Protein AF-A0A246J2W3-F1 (afdb_monomer)

Structure (mmCIF, N/CA/C/O backbone):
data_AF-A0A246J2W3-F1
#
_entry.id   AF-A0A246J2W3-F1
#
loop_
_atom_site.group_PDB
_atom_site.id
_atom_site.type_symbol
_atom_site.label_atom_id
_atom_site.label_alt_id
_atom_site.label_comp_id
_atom_site.label_as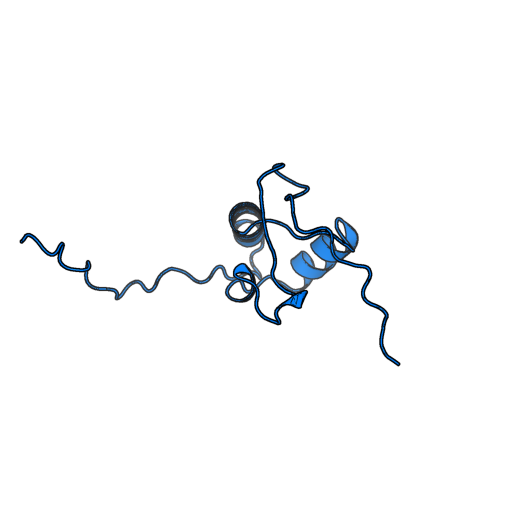ym_id
_atom_site.label_entity_id
_atom_site.label_seq_id
_atom_site.pdbx_PDB_ins_code
_atom_site.Cartn_x
_atom_site.Cartn_y
_atom_site.Cartn_z
_atom_site.occupancy
_atom_site.B_iso_or_equiv
_atom_site.auth_seq_id
_atom_site.auth_comp_id
_atom_site.auth_asym_id
_atom_site.auth_atom_id
_atom_site.pdbx_PDB_model_num
ATOM 1 N N . MET A 1 1 ? 19.260 14.203 -4.815 1.00 40.69 1 MET A N 1
ATOM 2 C CA . MET A 1 1 ? 19.753 13.208 -3.838 1.00 40.69 1 MET A CA 1
ATOM 3 C C . MET A 1 1 ? 18.851 11.989 -3.974 1.00 40.69 1 MET A C 1
ATOM 5 O O . MET A 1 1 ? 17.651 12.184 -3.819 1.00 40.69 1 MET A O 1
ATOM 9 N N . PRO A 1 2 ? 19.338 10.797 -4.362 1.00 46.00 2 PRO A N 1
ATOM 10 C CA . PRO A 1 2 ? 18.490 9.611 -4.382 1.00 46.00 2 PRO A CA 1
ATOM 11 C C . PRO A 1 2 ? 18.241 9.205 -2.928 1.00 46.00 2 PRO A C 1
ATOM 13 O O . PRO A 1 2 ? 19.185 8.902 -2.200 1.00 46.00 2 PRO A O 1
ATOM 16 N N . ALA A 1 3 ? 16.991 9.269 -2.474 1.00 50.84 3 ALA A N 1
ATOM 17 C CA . ALA A 1 3 ? 16.604 8.580 -1.254 1.00 50.84 3 ALA A CA 1
ATOM 18 C C . ALA A 1 3 ? 16.776 7.088 -1.546 1.00 50.84 3 ALA A C 1
ATOM 20 O O . ALA A 1 3 ? 16.100 6.558 -2.427 1.00 50.84 3 ALA A O 1
ATOM 21 N N . ALA A 1 4 ? 17.744 6.446 -0.893 1.00 43.84 4 ALA A N 1
ATOM 22 C CA . ALA A 1 4 ? 17.876 5.001 -0.929 1.00 43.84 4 ALA A CA 1
ATOM 23 C C . ALA A 1 4 ? 16.559 4.425 -0.400 1.00 43.84 4 ALA A C 1
ATOM 25 O O . ALA A 1 4 ? 16.265 4.547 0.787 1.00 43.84 4 ALA A O 1
ATOM 26 N N . ALA A 1 5 ? 15.726 3.909 -1.302 1.00 54.69 5 ALA A N 1
ATOM 27 C CA . ALA A 1 5 ? 14.513 3.217 -0.923 1.00 54.69 5 ALA A CA 1
ATOM 28 C C . ALA A 1 5 ? 14.944 1.976 -0.141 1.00 54.69 5 ALA A C 1
ATOM 30 O O . ALA A 1 5 ? 15.657 1.122 -0.675 1.00 54.69 5 ALA A O 1
ATOM 31 N N . THR A 1 6 ? 14.574 1.903 1.136 1.00 59.31 6 THR A N 1
ATOM 32 C CA . THR A 1 6 ? 14.622 0.646 1.880 1.00 59.31 6 THR A CA 1
ATOM 33 C C . THR A 1 6 ? 13.888 -0.401 1.039 1.00 59.31 6 THR A C 1
ATOM 35 O O . THR A 1 6 ? 12.809 -0.084 0.526 1.00 59.31 6 THR A O 1
ATOM 38 N N . PRO A 1 7 ? 14.440 -1.613 0.846 1.00 64.38 7 PRO A N 1
ATOM 39 C CA . PRO A 1 7 ? 13.733 -2.656 0.116 1.00 64.38 7 PRO A CA 1
ATOM 40 C C . PRO A 1 7 ? 12.379 -2.889 0.786 1.00 64.38 7 PRO A C 1
ATOM 42 O O . PRO A 1 7 ? 12.302 -3.183 1.980 1.00 64.38 7 PRO A O 1
ATOM 45 N N . LEU A 1 8 ? 11.317 -2.676 0.016 1.00 71.31 8 LEU A N 1
ATOM 46 C CA . LEU A 1 8 ? 9.960 -2.682 0.526 1.00 71.31 8 LEU A CA 1
ATOM 47 C C . LEU A 1 8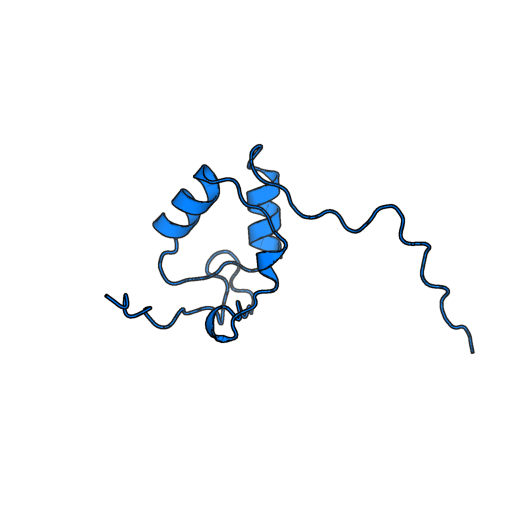 ? 9.528 -4.129 0.766 1.00 71.31 8 LEU A C 1
ATOM 49 O O . LEU A 1 8 ? 9.421 -4.911 -0.177 1.00 71.31 8 LEU A O 1
ATOM 53 N N . ASP A 1 9 ? 9.252 -4.498 2.018 1.00 75.50 9 ASP A N 1
ATOM 54 C CA . ASP A 1 9 ? 8.730 -5.832 2.321 1.00 75.50 9 ASP A CA 1
ATOM 55 C C . ASP A 1 9 ? 7.236 -5.864 1.973 1.00 75.50 9 ASP A C 1
ATOM 57 O O . ASP A 1 9 ? 6.346 -5.436 2.719 1.00 75.50 9 ASP A O 1
ATOM 61 N N . ASN A 1 10 ? 6.969 -6.320 0.755 1.00 77.56 10 ASN A N 1
ATOM 62 C CA . ASN A 1 10 ? 5.648 -6.337 0.154 1.00 77.56 10 ASN A CA 1
ATOM 63 C C . ASN A 1 10 ? 5.093 -7.751 -0.041 1.00 77.56 10 ASN A C 1
ATOM 65 O O . ASN A 1 10 ? 3.943 -7.835 -0.453 1.00 77.56 10 ASN A O 1
ATOM 69 N N . ALA A 1 11 ? 5.840 -8.804 0.327 1.00 82.62 11 ALA A N 1
ATOM 70 C CA . ALA A 1 11 ? 5.475 -10.213 0.132 1.00 82.62 11 ALA A CA 1
ATOM 71 C C . ALA A 1 11 ? 4.220 -10.630 0.916 1.00 82.62 11 ALA A C 1
ATOM 73 O O . ALA A 1 11 ? 3.477 -11.529 0.514 1.00 82.62 11 ALA A O 1
ATOM 74 N N . ALA A 1 12 ? 3.971 -9.968 2.048 1.00 86.69 12 ALA A N 1
ATOM 75 C CA . ALA A 1 12 ? 2.797 -10.196 2.874 1.00 86.69 12 ALA A CA 1
ATOM 76 C C . ALA A 1 12 ? 2.212 -8.883 3.393 1.00 86.69 12 ALA A C 1
ATOM 78 O O . ALA A 1 12 ? 2.927 -7.999 3.879 1.00 86.69 12 ALA A O 1
ATOM 79 N N . CYS A 1 13 ? 0.883 -8.795 3.347 1.00 89.19 13 CYS A N 1
ATOM 80 C CA . CYS A 1 13 ? 0.136 -7.667 3.874 1.00 89.19 13 CYS A CA 1
ATOM 81 C C . CYS A 1 13 ? 0.188 -7.661 5.414 1.00 89.19 13 CYS A C 1
ATOM 83 O O . CYS A 1 13 ? -0.337 -8.589 6.032 1.00 89.19 13 CYS A O 1
ATOM 85 N N . PRO A 1 14 ? 0.703 -6.602 6.065 1.00 88.62 14 PRO A N 1
ATOM 86 C CA . PRO A 1 14 ? 0.804 -6.541 7.526 1.00 88.62 14 PRO A CA 1
ATOM 87 C C . PRO A 1 14 ? -0.555 -6.436 8.239 1.00 88.62 14 PRO A C 1
ATOM 89 O O . PRO A 1 14 ? -0.621 -6.628 9.447 1.00 88.62 14 PRO A O 1
ATOM 92 N N . ARG A 1 15 ? -1.646 -6.134 7.515 1.00 88.62 15 ARG A N 1
ATOM 93 C CA . ARG A 1 15 ? -3.006 -6.055 8.078 1.00 88.62 15 ARG A CA 1
ATOM 94 C C . ARG A 1 15 ? -3.725 -7.401 8.122 1.00 88.62 15 ARG A C 1
ATOM 96 O O . ARG A 1 15 ? -4.413 -7.674 9.096 1.00 88.62 15 ARG A O 1
ATOM 103 N N . CYS A 1 16 ? -3.623 -8.211 7.068 1.00 92.12 16 CYS A N 1
ATOM 104 C CA . CYS A 1 16 ? -4.375 -9.470 6.970 1.00 92.12 16 CYS A CA 1
ATOM 105 C C . CYS A 1 16 ? -3.507 -10.726 6.830 1.00 92.12 16 CYS A C 1
ATOM 107 O O . CYS A 1 16 ? -4.054 -11.823 6.786 1.00 92.12 16 CYS A O 1
ATOM 109 N N . GLY A 1 17 ? -2.185 -10.587 6.708 1.00 88.88 17 GLY A N 1
ATOM 110 C CA . GLY A 1 17 ? -1.258 -11.700 6.488 1.00 88.88 17 GLY A CA 1
ATOM 111 C C . GLY A 1 17 ? -1.322 -12.324 5.089 1.00 88.88 17 GLY A C 1
ATOM 112 O O . GLY A 1 17 ? -0.598 -13.275 4.818 1.00 88.88 17 GLY A O 1
ATOM 113 N N . GLY A 1 18 ? -2.174 -11.815 4.192 1.00 86.88 18 GLY A N 1
ATOM 114 C CA . GLY A 1 18 ? -2.304 -12.334 2.831 1.00 86.88 18 GLY A CA 1
ATOM 115 C C . GLY A 1 18 ? -1.070 -12.048 1.977 1.00 86.88 18 GLY A C 1
ATOM 116 O O . GLY A 1 18 ? -0.480 -10.971 2.091 1.00 86.88 18 GLY A O 1
ATOM 117 N N . GLY A 1 19 ? -0.723 -12.992 1.099 1.00 84.69 19 GLY A N 1
ATOM 1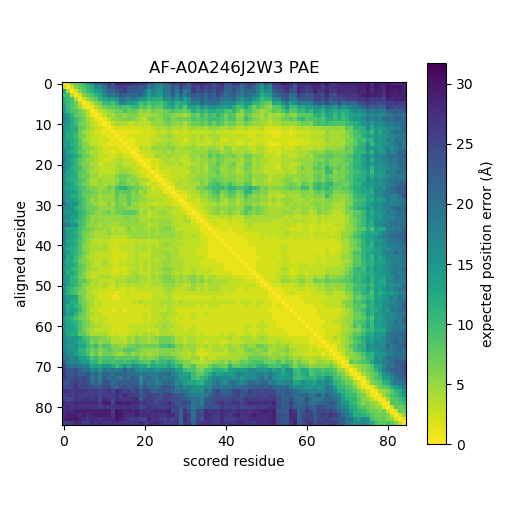18 C CA . GLY A 1 19 ? 0.318 -12.801 0.093 1.00 84.69 19 GLY A CA 1
ATOM 119 C C . GLY A 1 19 ? -0.032 -11.628 -0.818 1.00 84.69 19 GLY A C 1
ATOM 120 O O . GLY A 1 19 ? -1.143 -11.545 -1.346 1.00 84.69 19 GLY A O 1
ATOM 121 N N . PHE A 1 20 ? 0.897 -10.696 -0.961 1.00 84.75 20 PHE A N 1
ATOM 122 C CA . PHE A 1 20 ? 0.751 -9.543 -1.833 1.00 84.75 20 PHE A CA 1
ATOM 123 C C . PHE A 1 20 ? 2.080 -9.296 -2.532 1.00 84.75 20 PHE A C 1
ATOM 125 O O . PHE A 1 20 ? 3.119 -9.753 -2.076 1.00 84.75 20 PHE A O 1
ATOM 132 N N . HIS A 1 21 ? 2.038 -8.614 -3.665 1.00 83.75 21 HIS A N 1
ATOM 133 C CA . HIS A 1 21 ? 3.232 -8.098 -4.307 1.00 83.75 21 HIS A CA 1
ATOM 134 C C . HIS A 1 21 ? 2.872 -6.730 -4.851 1.00 83.75 21 HIS A C 1
ATOM 136 O O . HIS A 1 21 ? 1.958 -6.604 -5.667 1.00 83.75 21 HIS A O 1
ATOM 142 N N . CYS A 1 22 ? 3.516 -5.693 -4.320 1.00 81.06 22 CYS A N 1
ATOM 143 C CA . CYS A 1 22 ? 3.179 -4.331 -4.703 1.00 81.06 22 CYS A CA 1
ATOM 144 C C . CYS A 1 22 ? 3.695 -4.030 -6.107 1.00 81.06 22 CYS A C 1
ATOM 146 O O . CYS A 1 22 ? 3.007 -3.356 -6.846 1.00 81.06 22 CYS A O 1
ATOM 148 N N . GLY A 1 23 ? 4.868 -4.526 -6.498 1.00 80.62 23 GLY A N 1
ATOM 149 C CA . GLY A 1 23 ? 5.454 -4.217 -7.807 1.00 80.62 23 GLY A CA 1
ATOM 150 C C . GLY A 1 23 ? 5.891 -2.761 -7.993 1.00 80.62 23 GLY A C 1
ATOM 151 O O . GLY A 1 23 ? 6.140 -2.310 -9.108 1.00 80.62 23 GLY A O 1
ATOM 152 N N . VAL A 1 24 ? 6.039 -2.000 -6.900 1.00 79.56 24 VAL A N 1
ATOM 153 C CA . VAL A 1 24 ? 6.609 -0.642 -6.960 1.00 79.56 24 VAL A CA 1
ATOM 154 C C . VAL A 1 24 ? 8.026 -0.650 -7.541 1.00 79.56 24 VAL A C 1
ATOM 156 O O . VAL A 1 24 ? 8.376 0.252 -8.298 1.00 79.56 24 VAL A O 1
ATOM 159 N N . ASP A 1 25 ? 8.798 -1.702 -7.258 1.00 78.00 25 ASP A N 1
ATOM 160 C CA . ASP A 1 25 ? 10.134 -1.921 -7.815 1.00 78.00 25 ASP A CA 1
ATOM 161 C C . ASP A 1 25 ? 10.095 -2.260 -9.316 1.00 78.00 25 ASP A C 1
ATOM 163 O O . ASP A 1 25 ? 11.050 -1.980 -10.036 1.00 78.00 25 ASP A O 1
ATOM 167 N N . GLU A 1 26 ? 8.971 -2.786 -9.819 1.00 81.44 26 GLU A N 1
ATOM 168 C CA . GLU A 1 26 ? 8.721 -2.991 -11.254 1.00 81.44 26 GLU A CA 1
ATOM 169 C C . GLU A 1 26 ? 8.187 -1.732 -11.959 1.00 81.44 26 GLU A C 1
ATOM 171 O O . GLU A 1 26 ? 8.021 -1.721 -13.179 1.00 81.44 26 GLU A O 1
ATOM 176 N N . GLY A 1 27 ? 7.914 -0.659 -11.211 1.00 77.31 27 GLY A N 1
ATOM 177 C CA . GLY A 1 27 ? 7.370 0.593 -11.736 1.00 77.31 27 GLY A CA 1
ATOM 178 C C . GLY A 1 27 ? 5.849 0.603 -11.925 1.00 77.31 27 GLY A C 1
ATOM 179 O O . GLY A 1 27 ? 5.304 1.618 -12.362 1.00 77.31 27 GLY A O 1
ATOM 180 N N . TRP A 1 28 ? 5.142 -0.475 -11.571 1.00 75.88 28 TRP A N 1
ATOM 181 C CA . TRP A 1 28 ? 3.680 -0.527 -11.608 1.00 75.88 28 TRP A CA 1
ATOM 182 C C . TRP A 1 28 ? 3.120 -1.413 -10.496 1.00 75.88 28 TRP A C 1
ATOM 184 O O . TRP A 1 28 ? 3.496 -2.573 -10.372 1.00 75.88 28 TRP A O 1
ATOM 194 N N . CYS A 1 29 ? 2.156 -0.886 -9.735 1.00 79.81 29 CYS A N 1
ATOM 195 C CA . CYS A 1 29 ? 1.401 -1.673 -8.768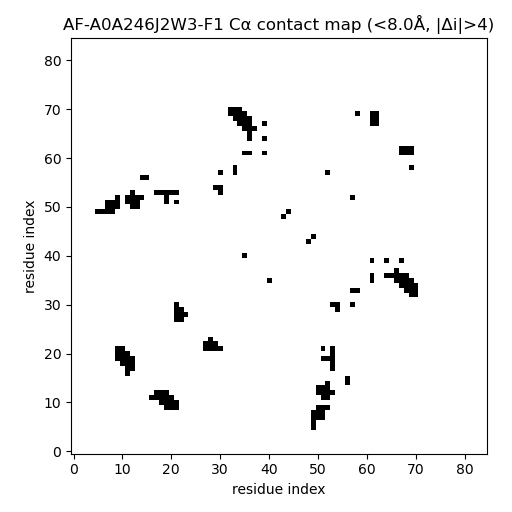 1.00 79.81 29 CYS A CA 1
ATOM 196 C C . CYS A 1 29 ? -0.055 -1.821 -9.174 1.00 79.81 29 CYS A C 1
ATOM 198 O O . CYS A 1 29 ? -0.685 -0.861 -9.612 1.00 79.81 29 CYS A O 1
ATOM 200 N N . ALA A 1 30 ? -0.650 -2.980 -8.889 1.00 75.56 30 ALA A N 1
ATOM 201 C CA . ALA A 1 30 ? -2.098 -3.143 -9.003 1.00 75.56 30 ALA A CA 1
ATOM 202 C C . ALA A 1 30 ? -2.851 -2.136 -8.105 1.00 75.56 30 ALA A C 1
ATOM 204 O O . ALA A 1 30 ? -3.970 -1.729 -8.410 1.00 75.56 30 ALA A O 1
ATOM 205 N N . CYS A 1 31 ? -2.199 -1.667 -7.033 1.00 79.12 31 CYS A N 1
ATOM 206 C CA . CYS A 1 31 ? -2.685 -0.593 -6.174 1.00 79.12 31 CYS A CA 1
ATOM 207 C C . CYS A 1 31 ? -2.770 0.788 -6.841 1.00 79.12 31 CYS A C 1
ATOM 209 O O . CYS A 1 31 ? -3.464 1.654 -6.321 1.00 79.12 31 CYS A O 1
ATOM 211 N N . PHE A 1 32 ? -2.118 1.004 -7.987 1.00 78.88 32 PHE A N 1
ATOM 212 C CA . PHE A 1 32 ? -1.999 2.311 -8.636 1.00 78.88 32 PHE A CA 1
ATOM 213 C C . PHE A 1 32 ? -3.346 2.825 -9.150 1.00 78.88 32 PHE A C 1
ATOM 215 O O . PHE A 1 32 ? -3.561 4.030 -9.241 1.00 78.88 32 PHE A O 1
ATOM 222 N N . GLY A 1 33 ? -4.278 1.914 -9.447 1.00 77.69 33 GLY A N 1
ATOM 223 C CA . GLY A 1 33 ? -5.647 2.276 -9.798 1.00 77.69 33 GLY A CA 1
ATOM 224 C C . GLY A 1 33 ? -6.428 2.897 -8.635 1.00 77.69 33 GLY A C 1
ATOM 225 O O . GLY A 1 33 ? -7.347 3.672 -8.884 1.00 77.69 33 GLY A O 1
ATOM 226 N N . LEU A 1 34 ? -6.075 2.596 -7.378 1.00 83.06 34 LEU A N 1
ATOM 227 C CA . LEU A 1 3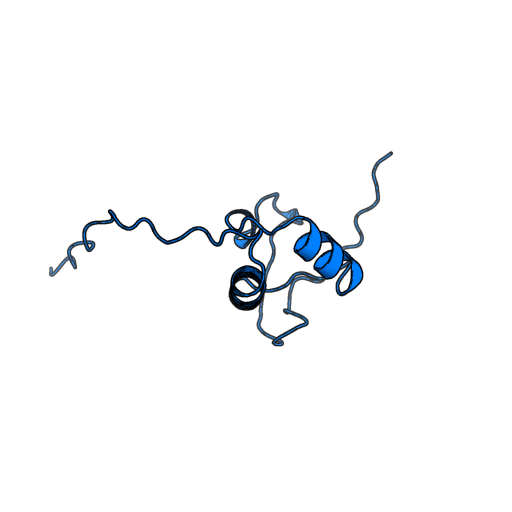4 ? -6.751 3.151 -6.204 1.00 83.06 34 LEU A CA 1
ATOM 228 C C . LEU A 1 34 ? -6.283 4.583 -5.937 1.00 83.06 34 LEU A C 1
ATOM 230 O O . LEU A 1 34 ? -5.116 4.847 -5.640 1.00 83.06 34 LEU A O 1
ATOM 234 N N . ARG A 1 35 ? -7.228 5.520 -5.960 1.00 85.69 35 ARG A N 1
ATOM 235 C CA . ARG A 1 35 ? -7.010 6.893 -5.510 1.00 85.69 35 ARG A CA 1
ATOM 236 C C . ARG A 1 35 ? -7.287 6.947 -4.014 1.00 85.69 35 ARG A C 1
ATOM 238 O O . ARG A 1 35 ? -8.433 6.965 -3.596 1.00 85.69 35 ARG A O 1
ATOM 245 N N . LEU A 1 36 ? -6.240 6.981 -3.201 1.00 87.25 36 LEU A N 1
ATOM 246 C CA . LEU A 1 36 ? -6.389 7.202 -1.761 1.00 87.25 36 LEU A CA 1
ATOM 247 C C . LEU A 1 36 ? -6.379 8.705 -1.454 1.00 87.25 36 LEU A C 1
ATOM 249 O O . LEU A 1 36 ? -5.594 9.450 -2.060 1.00 87.25 36 LEU A O 1
ATOM 253 N N . GLY A 1 37 ? -7.199 9.128 -0.498 1.00 88.38 37 GLY A N 1
ATOM 254 C CA . GLY A 1 37 ? -7.185 10.475 0.056 1.00 88.38 37 GLY A CA 1
ATOM 255 C C . GLY A 1 37 ? -5.837 10.795 0.698 1.00 88.38 37 GLY A C 1
ATOM 256 O O . GLY A 1 37 ? -5.121 9.904 1.169 1.00 88.38 37 GLY A O 1
ATOM 257 N N . GLU A 1 38 ? -5.423 12.062 0.692 1.00 88.88 38 GLU A N 1
ATOM 258 C CA . GLU A 1 38 ? -4.065 12.416 1.148 1.00 88.88 38 GLU A CA 1
ATOM 259 C C . GLU A 1 38 ? -3.876 12.187 2.654 1.00 88.88 38 GLU A C 1
ATOM 261 O O . GLU A 1 38 ? -2.796 11.806 3.112 1.00 88.88 38 GLU A O 1
ATOM 266 N N . SER A 1 39 ? -4.942 12.371 3.432 1.00 89.69 39 SER A N 1
ATOM 267 C CA . SER A 1 39 ? -4.971 12.050 4.860 1.00 89.69 39 SER A CA 1
ATOM 268 C C . SER A 1 39 ? -4.727 10.561 5.088 1.00 89.69 39 SER A C 1
ATOM 270 O O . SER A 1 39 ? -3.785 10.208 5.797 1.00 89.69 39 SER A O 1
ATOM 272 N N . LEU A 1 40 ? -5.475 9.697 4.391 1.00 90.75 40 LEU A N 1
ATOM 273 C CA . LEU A 1 40 ? -5.298 8.251 4.463 1.00 90.75 40 LEU A CA 1
ATOM 274 C C . LEU A 1 40 ? -3.894 7.828 4.013 1.00 90.75 40 LEU A C 1
ATOM 276 O O . LEU A 1 40 ? -3.253 7.037 4.696 1.00 90.75 40 LEU A O 1
ATOM 280 N N . LYS A 1 41 ? -3.350 8.388 2.922 1.00 88.56 41 LYS A N 1
ATOM 281 C CA . LYS A 1 41 ? -1.970 8.088 2.491 1.00 88.56 41 LYS A CA 1
ATOM 282 C C . LYS A 1 41 ? -0.935 8.421 3.560 1.00 88.56 41 LYS A C 1
ATOM 284 O O . LYS A 1 41 ? -0.008 7.636 3.762 1.00 88.56 41 LYS A O 1
ATOM 289 N N . ARG A 1 42 ? -1.053 9.578 4.219 1.00 90.50 42 ARG A N 1
ATOM 290 C CA . ARG A 1 42 ? -0.133 9.966 5.300 1.00 90.50 42 ARG A CA 1
ATOM 291 C C . ARG A 1 42 ? -0.231 9.004 6.473 1.00 90.50 42 ARG A C 1
ATOM 293 O O . ARG A 1 42 ? 0.801 8.561 6.966 1.00 90.50 42 ARG A O 1
ATOM 300 N N . ASP A 1 43 ? -1.446 8.632 6.856 1.00 91.75 43 ASP A N 1
ATOM 301 C CA . ASP A 1 43 ? -1.684 7.645 7.904 1.00 91.75 43 ASP A CA 1
ATOM 302 C C . ASP A 1 43 ? -1.084 6.278 7.564 1.00 91.75 43 ASP A C 1
ATOM 304 O O . ASP A 1 43 ? -0.393 5.676 8.384 1.00 91.75 43 ASP A O 1
ATOM 308 N N . LEU A 1 44 ? -1.277 5.806 6.331 1.00 90.00 44 LEU A N 1
ATOM 309 C CA . LEU A 1 44 ? -0.703 4.551 5.856 1.00 90.00 44 LEU A CA 1
ATOM 310 C C . LEU A 1 44 ? 0.827 4.576 5.888 1.00 90.00 44 LEU A C 1
ATOM 312 O O . LEU A 1 44 ? 1.429 3.642 6.409 1.00 90.00 44 LEU A O 1
ATOM 316 N N . ARG A 1 45 ? 1.455 5.652 5.393 1.00 87.81 45 ARG A N 1
ATOM 317 C CA . ARG A 1 45 ? 2.918 5.824 5.434 1.00 87.81 45 ARG A CA 1
ATOM 318 C C . ARG A 1 45 ? 3.454 5.910 6.863 1.00 87.81 45 ARG A C 1
ATOM 320 O O . ARG A 1 45 ? 4.556 5.447 7.115 1.00 87.81 45 ARG A O 1
ATOM 327 N N . ALA A 1 46 ? 2.698 6.490 7.795 1.00 90.50 46 ALA A N 1
ATOM 328 C CA . ALA A 1 46 ? 3.104 6.571 9.197 1.00 90.50 46 ALA A CA 1
ATOM 329 C C . ALA A 1 46 ? 3.004 5.214 9.912 1.00 90.50 46 ALA A C 1
ATOM 331 O O . ALA A 1 46 ? 3.872 4.870 10.709 1.00 90.50 46 ALA A O 1
ATOM 332 N N . ARG A 1 47 ? 1.953 4.435 9.625 1.00 91.25 47 ARG A N 1
ATOM 333 C CA . ARG A 1 47 ? 1.709 3.125 10.253 1.00 91.25 47 ARG A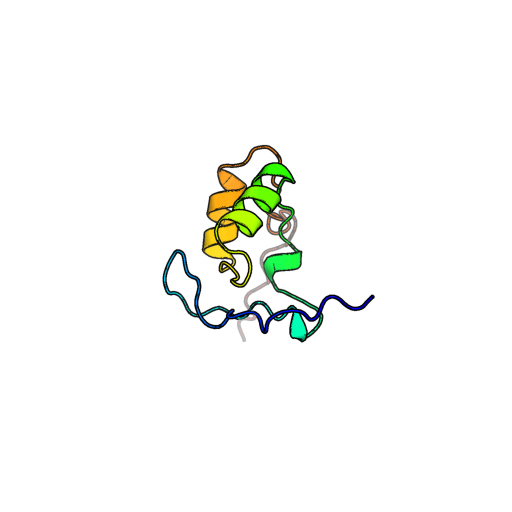 CA 1
ATOM 334 C C . ARG A 1 47 ? 2.551 2.004 9.636 1.00 91.25 47 ARG A C 1
ATOM 336 O O . ARG A 1 47 ? 2.940 1.078 10.342 1.00 91.25 47 ARG A O 1
ATOM 343 N N . TRP A 1 48 ? 2.819 2.082 8.333 1.00 89.75 48 TRP A N 1
ATOM 344 C CA . TRP A 1 48 ? 3.502 1.057 7.538 1.00 89.75 48 TRP A CA 1
ATOM 345 C C . TRP A 1 48 ? 4.519 1.690 6.566 1.00 89.75 48 TRP A C 1
ATOM 347 O O . TRP A 1 48 ? 4.328 1.618 5.352 1.00 89.75 48 TRP A O 1
ATOM 357 N N . PRO A 1 49 ? 5.596 2.322 7.070 1.00 82.19 49 PRO A N 1
ATOM 358 C CA . PRO A 1 49 ? 6.530 3.104 6.250 1.00 82.19 49 PRO A CA 1
ATOM 359 C C . PRO A 1 49 ? 7.239 2.290 5.160 1.00 82.19 49 PRO A C 1
ATOM 361 O O . PRO A 1 49 ? 7.402 2.786 4.049 1.00 82.19 49 PRO A O 1
ATOM 364 N N . ASP A 1 50 ? 7.582 1.032 5.447 1.00 84.25 50 ASP A N 1
ATOM 365 C CA . ASP A 1 50 ? 8.329 0.154 4.535 1.00 84.25 50 ASP A CA 1
ATOM 366 C C . ASP A 1 50 ? 7.516 -1.082 4.097 1.00 84.25 50 ASP A C 1
ATOM 368 O O . ASP A 1 50 ? 8.080 -2.111 3.718 1.00 84.25 50 ASP A O 1
ATOM 372 N N . ARG A 1 51 ? 6.177 -1.024 4.189 1.00 84.94 51 ARG A N 1
ATOM 373 C CA . ARG A 1 51 ? 5.284 -2.166 3.914 1.00 84.94 51 ARG A CA 1
ATOM 374 C C . ARG A 1 51 ? 4.087 -1.756 3.067 1.00 84.94 51 ARG A C 1
ATOM 376 O O . ARG A 1 51 ? 3.487 -0.708 3.284 1.00 84.94 51 ARG A O 1
ATOM 383 N N . CYS A 1 52 ? 3.663 -2.633 2.159 1.00 86.88 52 CYS A N 1
ATOM 384 C CA . CYS A 1 52 ? 2.433 -2.428 1.394 1.00 86.88 52 CYS A CA 1
ATOM 385 C C . CYS A 1 52 ? 1.251 -3.236 1.921 1.00 86.88 52 CYS A C 1
ATOM 387 O O . CYS A 1 52 ? 1.383 -4.362 2.400 1.00 86.88 52 CYS A O 1
ATOM 389 N N . LEU A 1 53 ? 0.062 -2.660 1.763 1.00 88.31 53 LEU A N 1
ATOM 390 C CA . LEU A 1 53 ? -1.203 -3.338 1.997 1.00 88.31 53 LEU A CA 1
ATOM 391 C C . LEU A 1 53 ? -1.720 -3.955 0.698 1.00 88.31 53 LEU A C 1
ATOM 393 O O . LEU A 1 53 ? -1.553 -3.384 -0.378 1.00 88.31 53 LEU A O 1
ATOM 397 N N . CYS A 1 54 ? -2.385 -5.105 0.808 1.00 89.81 54 CYS A N 1
ATOM 398 C CA . CYS A 1 54 ? -3.023 -5.724 -0.344 1.00 89.81 54 CYS A CA 1
ATOM 399 C C . CYS A 1 54 ? -4.219 -4.900 -0.835 1.00 89.81 54 CYS A C 1
ATOM 401 O O . CYS A 1 54 ? -4.812 -4.125 -0.080 1.00 89.81 54 CYS A O 1
ATOM 403 N N . LEU A 1 55 ? -4.618 -5.131 -2.088 1.00 87.69 55 LEU A N 1
ATOM 404 C CA . LEU A 1 55 ? -5.745 -4.440 -2.717 1.00 87.69 55 LEU A CA 1
ATOM 405 C C . LEU A 1 55 ? -7.036 -4.497 -1.901 1.00 87.69 55 LEU A C 1
ATOM 407 O O . LEU A 1 55 ? -7.709 -3.482 -1.777 1.00 87.69 55 LEU A O 1
ATOM 411 N N . ARG A 1 56 ? -7.361 -5.649 -1.304 1.00 88.69 56 ARG A N 1
ATOM 412 C CA . ARG A 1 56 ? -8.563 -5.796 -0.470 1.00 88.69 56 ARG A CA 1
ATOM 413 C C . ARG A 1 56 ? -8.520 -4.868 0.743 1.00 88.69 56 ARG A C 1
ATOM 415 O O . ARG A 1 56 ? -9.452 -4.110 0.968 1.00 88.69 56 ARG A O 1
ATOM 422 N N . CYS A 1 57 ? -7.419 -4.893 1.493 1.00 91.06 57 CYS A N 1
ATOM 423 C CA . CYS A 1 57 ? -7.257 -4.047 2.672 1.00 91.06 57 CYS A CA 1
ATOM 424 C C . CYS A 1 57 ? -7.200 -2.557 2.322 1.00 91.06 57 CYS A C 1
ATOM 426 O O . CYS A 1 57 ? -7.710 -1.740 3.083 1.00 91.06 57 CYS A O 1
ATOM 428 N N . LEU A 1 58 ? -6.589 -2.203 1.189 1.00 89.25 58 LEU A N 1
ATOM 429 C CA . LEU A 1 58 ? -6.600 -0.831 0.689 1.00 89.25 58 LEU A CA 1
ATOM 430 C C . LEU A 1 58 ? -8.006 -0.385 0.287 1.00 89.25 58 LEU A C 1
ATOM 432 O O . LEU A 1 58 ? -8.394 0.717 0.645 1.00 89.25 58 LEU A O 1
ATOM 436 N N . ALA A 1 59 ? -8.772 -1.229 -0.405 1.00 88.88 59 ALA A N 1
ATOM 437 C CA . ALA A 1 59 ? -10.145 -0.923 -0.798 1.00 88.88 59 ALA A CA 1
ATOM 438 C C . ALA A 1 59 ? -11.070 -0.765 0.419 1.00 88.88 59 ALA A C 1
ATOM 440 O O . ALA A 1 59 ? -11.865 0.165 0.452 1.00 88.88 59 ALA A O 1
ATOM 441 N N . GLU A 1 60 ? -10.929 -1.615 1.441 1.00 90.81 60 GLU A N 1
ATOM 442 C CA . GLU A 1 60 ? -11.658 -1.471 2.711 1.00 90.81 60 GLU A CA 1
ATOM 443 C C . GLU A 1 60 ? -11.349 -0.140 3.406 1.00 90.81 60 GLU A C 1
ATOM 445 O O . GLU A 1 60 ? -12.255 0.528 3.886 1.00 90.81 60 GLU A O 1
ATOM 450 N N . LEU A 1 61 ? -10.073 0.254 3.458 1.00 90.69 61 LEU A N 1
ATOM 451 C CA . LEU A 1 61 ? -9.663 1.527 4.057 1.00 90.69 61 LEU A CA 1
ATOM 452 C C . LEU A 1 61 ? -10.120 2.733 3.237 1.00 90.69 61 LEU A C 1
ATOM 454 O O . LEU A 1 61 ? -10.525 3.739 3.803 1.00 90.69 61 LEU A O 1
ATOM 458 N N . ALA A 1 62 ? -10.067 2.624 1.913 1.00 89.56 62 ALA A N 1
ATOM 459 C CA . ALA A 1 62 ? -10.560 3.648 1.005 1.00 89.56 62 ALA A CA 1
ATOM 460 C C . ALA A 1 62 ? -12.084 3.810 1.090 1.00 89.56 62 ALA A C 1
ATOM 462 O O . ALA A 1 62 ? -12.579 4.907 0.894 1.00 89.56 62 ALA A O 1
ATOM 463 N N . ALA A 1 63 ? -12.832 2.744 1.387 1.00 87.56 63 ALA A N 1
ATOM 464 C CA . ALA A 1 63 ? -14.280 2.826 1.573 1.00 87.56 63 ALA A CA 1
ATOM 465 C C . ALA A 1 63 ? -14.679 3.588 2.851 1.00 87.56 63 ALA A C 1
ATOM 467 O O . ALA A 1 63 ? -15.769 4.150 2.903 1.00 87.56 63 ALA A O 1
ATOM 468 N N . ASP A 1 64 ? -13.806 3.607 3.862 1.00 87.62 64 ASP A N 1
ATOM 469 C CA . ASP A 1 64 ? -14.005 4.340 5.120 1.00 87.62 64 ASP A CA 1
ATOM 470 C C . ASP A 1 64 ? -13.556 5.814 5.021 1.00 87.62 64 ASP A C 1
ATOM 472 O O . ASP A 1 64 ? -13.968 6.655 5.818 1.00 87.62 64 ASP A O 1
ATOM 476 N N . ASP A 1 65 ? -12.734 6.150 4.020 1.00 87.25 65 ASP A N 1
ATOM 477 C CA . ASP A 1 65 ? -12.202 7.495 3.800 1.00 87.25 65 ASP A CA 1
ATOM 478 C C . ASP A 1 65 ? -12.998 8.244 2.712 1.00 87.25 65 ASP A C 1
ATOM 480 O O . ASP A 1 65 ? -12.943 7.876 1.538 1.00 87.25 65 ASP A O 1
ATOM 484 N N . PRO A 1 66 ? -13.704 9.339 3.047 1.00 83.69 66 PRO A N 1
ATOM 485 C CA . PRO A 1 66 ? -14.557 10.055 2.094 1.00 83.69 66 PRO A CA 1
ATOM 486 C C . PRO A 1 66 ? -13.779 10.800 0.994 1.00 83.69 66 PRO A C 1
ATOM 488 O O . PRO A 1 66 ? -14.376 11.222 0.006 1.00 83.69 66 PRO A O 1
ATOM 491 N N . ASP A 1 67 ? -12.466 10.987 1.163 1.00 85.69 67 ASP A N 1
ATOM 492 C CA . ASP A 1 67 ? -11.569 11.618 0.183 1.00 85.69 67 ASP A CA 1
ATOM 493 C C . ASP A 1 67 ? -10.952 10.586 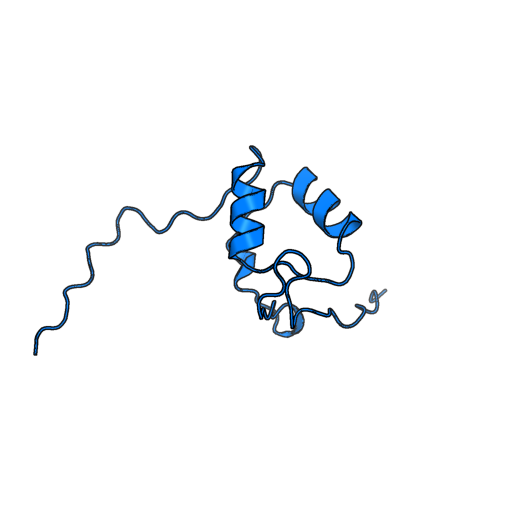-0.787 1.00 85.69 67 ASP A C 1
ATOM 495 O O . ASP A 1 67 ? -10.292 10.938 -1.769 1.00 85.69 67 ASP A O 1
ATOM 499 N N . SER A 1 68 ? -11.184 9.294 -0.541 1.00 86.75 68 SER A N 1
ATOM 500 C CA . SER A 1 68 ? -10.689 8.198 -1.362 1.00 86.75 68 SER A CA 1
ATOM 501 C C . SER A 1 68 ? -11.685 7.807 -2.453 1.00 86.75 68 SER A C 1
ATOM 503 O O . SER A 1 68 ? -12.901 7.859 -2.298 1.00 86.75 68 SER A O 1
ATOM 505 N N . GLN A 1 69 ? -11.149 7.368 -3.589 1.00 79.31 69 GLN A N 1
ATOM 506 C CA . GLN A 1 69 ? -11.901 6.799 -4.699 1.00 79.31 69 GLN A CA 1
ATOM 507 C C . GLN A 1 69 ? -11.309 5.436 -5.049 1.00 79.31 69 GLN A C 1
ATOM 509 O O . GLN A 1 69 ? -10.194 5.311 -5.569 1.00 79.31 69 GLN A O 1
ATOM 514 N N . VAL A 1 70 ? -12.082 4.389 -4.785 1.00 69.44 70 VAL A N 1
ATOM 515 C CA . VAL A 1 70 ? -11.806 3.074 -5.356 1.00 69.44 70 VAL A CA 1
ATOM 516 C C . VAL A 1 70 ? -12.300 3.124 -6.802 1.00 69.44 70 VAL A C 1
ATOM 518 O O . VAL A 1 70 ? -13.465 3.469 -7.005 1.00 69.44 70 VAL A O 1
ATOM 521 N N . PRO A 1 71 ? -11.460 2.842 -7.815 1.00 65.38 71 PRO A N 1
ATOM 522 C CA . PRO A 1 71 ? -11.934 2.756 -9.187 1.00 65.38 71 PRO A CA 1
ATOM 523 C C . PRO A 1 71 ? -13.019 1.681 -9.235 1.00 65.38 71 PRO A C 1
ATOM 525 O O . PRO A 1 71 ? -12.749 0.494 -9.049 1.00 65.38 71 PRO A O 1
ATOM 528 N N . GLU A 1 72 ? -14.264 2.107 -9.423 1.00 57.47 72 GLU A N 1
ATOM 529 C CA . GLU A 1 72 ? -15.361 1.180 -9.651 1.00 57.47 72 GLU A CA 1
ATOM 530 C C . GLU A 1 72 ? -15.092 0.432 -10.966 1.00 57.47 72 GLU A C 1
ATOM 532 O O . GLU A 1 72 ? -14.620 1.043 -11.935 1.00 57.47 72 GLU A O 1
ATOM 537 N N . PRO A 1 73 ? -15.390 -0.877 -11.044 1.00 58.00 73 PRO A N 1
ATOM 538 C CA . PRO A 1 73 ? -15.396 -1.558 -12.328 1.00 58.00 73 PRO A CA 1
ATOM 539 C C . PRO A 1 73 ? -16.354 -0.814 -13.277 1.00 58.00 73 PRO A C 1
ATOM 541 O O . PRO A 1 73 ? -17.422 -0.364 -12.845 1.00 58.00 73 PRO A O 1
ATOM 544 N N . PRO A 1 74 ? -15.985 -0.622 -14.556 1.00 52.91 74 PRO A N 1
ATOM 545 C CA . PRO A 1 74 ? -16.769 0.179 -15.485 1.00 52.91 74 PRO A CA 1
ATOM 546 C C . PRO A 1 74 ? -18.191 -0.381 -15.603 1.00 52.91 74 PRO A C 1
ATOM 548 O O . PRO A 1 74 ? -18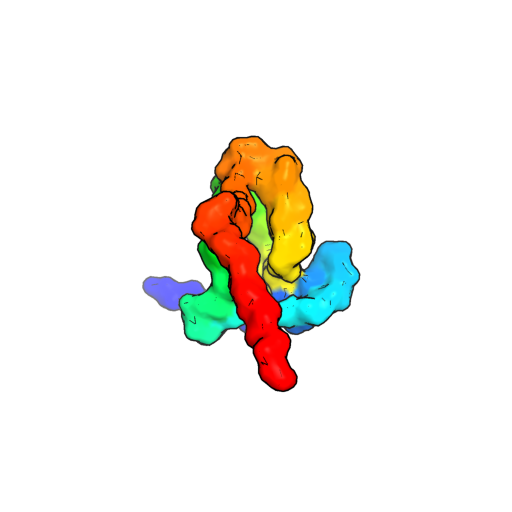.413 -1.472 -16.121 1.00 52.91 74 PRO A O 1
ATOM 551 N N . LYS A 1 75 ? -19.166 0.418 -15.162 1.00 58.22 75 LYS A N 1
ATOM 552 C CA . LYS A 1 75 ? -20.607 0.095 -15.105 1.00 58.22 75 LYS A CA 1
ATOM 553 C C . LYS A 1 75 ? -21.238 -0.145 -16.493 1.00 58.22 75 LYS A C 1
ATOM 555 O O . LYS A 1 75 ? -22.385 -0.563 -16.587 1.00 58.22 75 LYS A O 1
ATOM 560 N N . ASN A 1 76 ? -20.479 0.114 -17.562 1.00 58.72 76 ASN A N 1
ATOM 561 C CA . ASN A 1 76 ? -20.865 -0.029 -18.968 1.00 58.72 76 ASN A CA 1
ATOM 562 C C . ASN A 1 76 ? -20.178 -1.211 -19.677 1.00 58.72 76 ASN A C 1
ATOM 564 O O . ASN A 1 76 ? -20.205 -1.270 -20.905 1.00 58.72 76 ASN A O 1
ATOM 568 N N . GLN A 1 77 ? -19.553 -2.143 -18.950 1.00 58.50 77 GLN A N 1
ATOM 569 C CA . GLN A 1 77 ? -19.094 -3.394 -19.551 1.00 58.50 77 GLN A CA 1
ATOM 570 C C . GLN A 1 77 ? -20.317 -4.271 -19.886 1.00 58.50 77 GLN A C 1
ATOM 572 O O . GLN A 1 77 ? -21.008 -4.704 -18.961 1.00 58.50 77 GLN A O 1
ATOM 577 N N . PRO A 1 78 ? -20.618 -4.555 -21.171 1.00 61.50 78 PRO A N 1
ATOM 578 C CA . PRO A 1 78 ? -21.572 -5.610 -21.492 1.00 61.50 78 PRO A CA 1
ATOM 579 C C . PRO A 1 78 ? -21.031 -6.929 -20.917 1.00 61.50 78 PRO A C 1
ATOM 581 O O . PRO A 1 78 ? -19.813 -7.135 -20.965 1.00 61.50 78 PRO A O 1
ATOM 584 N N . PRO A 1 79 ? -21.882 -7.809 -20.353 1.00 58.66 79 PRO A N 1
ATOM 585 C CA . PRO A 1 79 ? -21.426 -9.106 -19.873 1.00 58.66 79 PRO A CA 1
ATOM 586 C C . PRO A 1 79 ? -20.700 -9.788 -21.028 1.00 58.66 79 PRO A C 1
ATOM 588 O O . PRO A 1 79 ? -21.280 -9.950 -22.103 1.00 58.66 79 PRO A O 1
ATOM 591 N N . SER A 1 80 ? -19.415 -10.102 -20.837 1.00 57.44 80 SER A N 1
ATOM 592 C CA . SER A 1 80 ? -18.642 -10.851 -21.824 1.00 57.44 80 SER A CA 1
ATOM 593 C C . SER A 1 80 ? -19.471 -12.077 -22.202 1.00 57.44 80 SER A C 1
ATOM 595 O O . SER A 1 80 ? -19.809 -12.839 -21.290 1.00 57.44 80 SER A O 1
ATOM 597 N N . PRO A 1 81 ? -19.866 -12.261 -23.477 1.00 61.81 81 PRO A N 1
ATOM 598 C CA . PRO A 1 81 ? -20.584 -13.459 -23.855 1.00 61.81 81 PRO A CA 1
ATOM 599 C C . PRO A 1 81 ? -19.664 -14.624 -23.521 1.00 61.81 81 PRO A C 1
ATOM 601 O O . PRO A 1 81 ? -18.531 -14.699 -24.002 1.00 61.81 81 PRO A O 1
ATOM 604 N N . LEU A 1 82 ? -20.145 -15.467 -22.609 1.00 59.59 82 LEU A N 1
ATOM 605 C CA . LEU A 1 82 ? -19.613 -16.792 -22.374 1.00 59.59 82 LEU A CA 1
ATOM 606 C C . LEU A 1 82 ? -19.489 -17.418 -23.767 1.00 59.59 82 LEU A C 1
ATOM 608 O O . LEU A 1 82 ? -20.490 -17.568 -24.469 1.00 59.59 82 LEU A O 1
ATOM 612 N N . LEU A 1 83 ? -18.258 -17.643 -24.219 1.00 57.72 83 LEU A N 1
ATOM 613 C CA . LEU A 1 83 ? -18.000 -18.372 -25.448 1.00 57.72 83 LEU A CA 1
ATOM 614 C C . LEU A 1 83 ? -18.368 -19.833 -25.155 1.00 57.72 83 LEU A C 1
ATOM 616 O O . LEU A 1 83 ? -17.513 -20.628 -24.781 1.00 57.72 83 LEU A O 1
ATOM 620 N N . ASP A 1 84 ? -19.663 -20.132 -25.232 1.00 55.09 84 ASP A N 1
ATOM 621 C CA . ASP A 1 84 ? -20.195 -21.469 -25.464 1.00 55.09 84 ASP A CA 1
ATOM 622 C C . ASP A 1 84 ? -19.655 -21.930 -26.827 1.00 55.09 84 ASP A C 1
ATOM 624 O O . ASP A 1 84 ? -20.093 -21.442 -27.875 1.00 55.09 84 ASP A O 1
ATOM 628 N N . VAL A 1 85 ? -18.667 -22.828 -26.816 1.00 62.84 85 VAL A N 1
ATOM 629 C CA . VAL A 1 85 ? -18.304 -23.670 -27.964 1.00 62.84 85 VAL A CA 1
ATOM 630 C C . VAL A 1 85 ? -18.016 -25.086 -27.498 1.00 62.84 85 VAL A C 1
ATOM 632 O O . VAL A 1 85 ? -17.341 -25.236 -26.453 1.00 62.84 85 VAL A O 1
#

Mean predicted a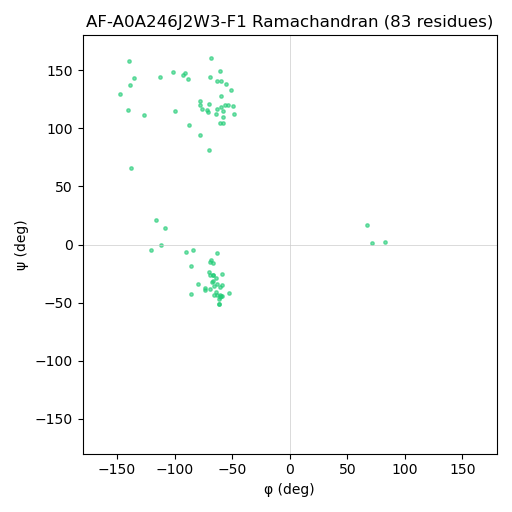ligned error: 9.6 Å

Nearest PDB structures (foldseek):
  2zfw-assembly1_B  TM=3.896E-01  e=5.350E+00  Synechococcus sp.

pLDDT: mean 77.69, std 13.69, range [40.69, 92.12]

Organism: NCBI:txid431061

Foldseek 3Di:
DDPPQDQAPEQAAPPPRDGGDQCVVVVDGPCPQKFAAPVVVVVCCVVRVRYDHHPVVSVVSQVVDPRIDRPDDPPPDDPDPPPPD

Radius of gyration: 15.88 Å; Cα contacts (8 Å, |Δi|>4): 95; chains: 1; bounding box: 41×37×38 Å

Solvent-accessible surface area (backbone atoms only — not comparable to full-atom values): 5375 Å² total; per-residue (Å²): 131,84,75,82,73,70,86,61,53,22,62,41,10,86,87,77,66,44,80,30,72,49,38,65,93,76,74,53,33,85,60,68,66,50,43,67,21,70,68,57,49,52,51,47,45,70,77,36,73,58,47,42,70,36,64,67,61,47,46,57,52,29,72,74,34,92,70,24,44,66,70,70,77,70,91,79,64,72,80,76,76,77,81,85,124

Secondary structure (DSSP, 8-state):
----PPPPB-SB-TTT--B----GGGT--GGGG-B--HHHHHHHHHH-TTBPPPHHHHHHHHHH-TT-B-----TT-PPPP----

InterPro domains:
  IPR032720 Cysteine-rich CWC [PF14375] (13-58)

Sequence (85 aa):
MPAAATPLDNAACPRCGGGFHCGVDEGWCACFGLRLGESLKRDLRARWPDRCLCLRCLAELAADDPDSQVPEPPKNQPPSPLLDV